Protein AF-A0A1J3E8E5-F1 (afdb_monomer)

Secondary structure (DSSP, 8-state):
-----HHHHHHHHHHHT-B--TTTS---SS-----HHHHHH---B--S---PPPTT-HHHHHHHHTTS---EEE---SHHHHT--SS---S---S---EEE-

Structure (mmCIF, N/CA/C/O backbone):
data_AF-A0A1J3E8E5-F1
#
_entry.id   AF-A0A1J3E8E5-F1
#
loop_
_atom_site.group_PDB
_atom_site.id
_atom_site.type_symbol
_atom_site.label_atom_id
_atom_site.label_alt_id
_atom_site.label_comp_id
_atom_site.label_asym_id
_atom_site.label_entity_id
_atom_site.label_seq_id
_atom_site.pdbx_PDB_ins_code
_atom_site.Cartn_x
_atom_site.Cartn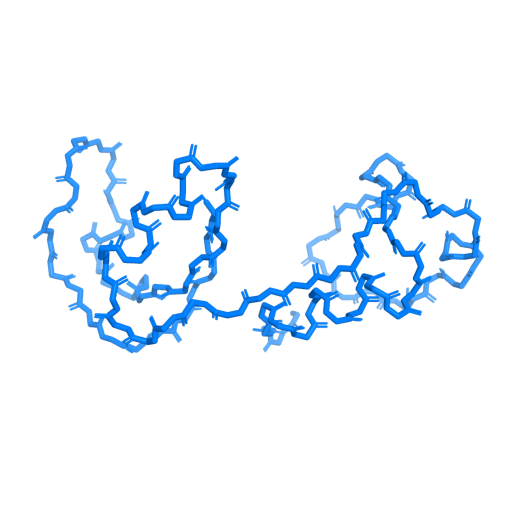_y
_atom_site.Cartn_z
_atom_site.occupancy
_atom_site.B_iso_or_equiv
_atom_site.auth_seq_id
_atom_site.auth_comp_id
_atom_site.auth_asym_id
_atom_site.auth_atom_id
_atom_site.pdbx_PDB_model_num
ATOM 1 N N . CYS A 1 1 ? 15.109 -3.618 4.835 1.00 77.38 1 CYS A N 1
ATOM 2 C CA . CYS A 1 1 ? 14.552 -2.834 3.711 1.00 77.38 1 CYS A CA 1
ATOM 3 C C . CYS A 1 1 ? 14.085 -1.409 4.065 1.00 77.38 1 CYS A C 1
ATOM 5 O O . CYS A 1 1 ? 13.632 -0.725 3.165 1.00 77.38 1 CYS A O 1
ATOM 7 N N . GLY A 1 2 ? 14.178 -0.922 5.315 1.00 93.00 2 GLY A N 1
ATOM 8 C CA . GLY A 1 2 ? 13.923 0.495 5.664 1.00 93.00 2 GLY A CA 1
ATOM 9 C C . GLY A 1 2 ? 12.462 0.980 5.624 1.00 93.00 2 GLY A C 1
ATOM 10 O O . GLY A 1 2 ? 12.170 2.028 6.189 1.00 93.00 2 GLY A O 1
ATOM 11 N N . GLY A 1 3 ? 11.551 0.217 5.016 1.00 94.88 3 GLY A N 1
ATOM 12 C CA . GLY A 1 3 ? 10.158 0.618 4.810 1.00 94.88 3 GLY A CA 1
ATOM 13 C C . GLY A 1 3 ? 9.958 1.340 3.475 1.00 94.88 3 GLY A C 1
ATOM 14 O O . GLY A 1 3 ? 10.878 1.446 2.665 1.00 94.88 3 GLY A O 1
ATOM 15 N N . GLY A 1 4 ? 8.740 1.818 3.226 1.00 95.88 4 GLY A N 1
ATOM 16 C CA . GLY A 1 4 ? 8.389 2.475 1.970 1.00 95.88 4 GLY A CA 1
ATOM 17 C C . GLY A 1 4 ? 7.018 3.142 2.013 1.00 95.88 4 GLY A C 1
ATOM 18 O O . GLY A 1 4 ? 6.275 3.000 2.981 1.00 95.88 4 GLY A O 1
ATOM 19 N N . LYS A 1 5 ? 6.695 3.884 0.950 1.00 95.62 5 LYS A N 1
ATOM 20 C CA . LYS A 1 5 ? 5.391 4.531 0.757 1.00 95.62 5 LYS A CA 1
ATOM 21 C C . LYS A 1 5 ? 4.696 3.947 -0.467 1.00 95.62 5 LYS A C 1
ATOM 23 O O . LYS A 1 5 ? 5.307 3.868 -1.533 1.00 95.62 5 LYS A O 1
ATOM 28 N N . VAL A 1 6 ? 3.412 3.632 -0.322 1.00 95.50 6 VAL A N 1
ATOM 29 C CA . VAL A 1 6 ? 2.553 3.074 -1.380 1.00 95.50 6 VAL A CA 1
ATOM 30 C C . VAL A 1 6 ? 2.553 3.960 -2.632 1.00 95.50 6 VAL A C 1
ATOM 32 O O . VAL A 1 6 ? 2.821 3.485 -3.731 1.00 95.50 6 VAL A O 1
ATOM 35 N N . GLU A 1 7 ? 2.378 5.272 -2.464 1.00 95.00 7 GLU A N 1
ATOM 36 C CA . GLU A 1 7 ? 2.398 6.238 -3.574 1.00 95.00 7 GLU A CA 1
ATOM 37 C C . GLU A 1 7 ? 3.715 6.220 -4.359 1.00 95.00 7 GLU A C 1
ATOM 39 O O . GLU A 1 7 ? 3.727 6.327 -5.582 1.00 95.00 7 GLU A O 1
ATOM 44 N N . THR A 1 8 ? 4.847 6.076 -3.661 1.00 96.75 8 THR A N 1
ATOM 45 C CA . THR A 1 8 ? 6.165 6.030 -4.310 1.00 96.75 8 THR A CA 1
ATOM 46 C C . THR A 1 8 ? 6.321 4.749 -5.124 1.00 96.75 8 THR A C 1
ATOM 48 O O . THR A 1 8 ? 6.909 4.793 -6.203 1.00 96.75 8 THR A O 1
ATOM 51 N N . ALA A 1 9 ? 5.755 3.636 -4.648 1.00 96.62 9 ALA A N 1
ATOM 52 C CA . ALA A 1 9 ? 5.737 2.376 -5.378 1.00 96.62 9 ALA A CA 1
ATOM 53 C C . ALA A 1 9 ? 4.896 2.491 -6.659 1.00 96.62 9 ALA A C 1
ATOM 55 O O . ALA A 1 9 ? 5.418 2.234 -7.739 1.00 96.62 9 ALA A O 1
ATOM 56 N N . TYR A 1 10 ? 3.650 2.974 -6.585 1.00 97.25 10 TYR A N 1
ATOM 57 C CA . TYR A 1 10 ? 2.819 3.156 -7.785 1.00 97.25 10 TYR A CA 1
ATOM 58 C C . TYR A 1 10 ? 3.429 4.143 -8.783 1.00 97.25 10 TYR A C 1
ATOM 60 O O . TYR A 1 10 ? 3.487 3.860 -9.980 1.00 97.25 10 TYR A O 1
ATOM 68 N N . LYS A 1 11 ? 3.971 5.265 -8.296 1.00 97.50 11 LYS A N 1
ATOM 69 C CA . LYS A 1 11 ? 4.696 6.225 -9.136 1.00 97.50 11 LYS A CA 1
ATOM 70 C C . LYS A 1 11 ? 5.893 5.586 -9.839 1.00 97.50 11 LYS A C 1
ATOM 72 O O . LYS A 1 11 ? 6.163 5.908 -10.995 1.00 97.50 11 LYS A O 1
ATOM 77 N N . PHE A 1 12 ? 6.612 4.691 -9.160 1.00 95.19 12 PHE A N 1
ATOM 78 C CA . PHE A 1 12 ? 7.683 3.929 -9.787 1.00 95.19 12 PHE A CA 1
ATOM 79 C C . PHE A 1 12 ? 7.147 3.048 -10.917 1.00 95.19 12 PHE A C 1
ATOM 81 O O . PHE A 1 12 ? 7.724 3.097 -11.993 1.00 95.19 12 PHE A O 1
ATOM 88 N N . ILE A 1 13 ? 6.044 2.316 -10.728 1.00 95.69 13 ILE A N 1
ATOM 89 C CA . ILE A 1 13 ? 5.473 1.450 -11.778 1.00 95.69 13 ILE A CA 1
ATOM 90 C C . ILE A 1 13 ? 5.152 2.264 -13.038 1.00 95.69 13 ILE A C 1
ATOM 92 O O . ILE A 1 13 ? 5.586 1.889 -14.128 1.00 95.69 13 ILE A O 1
ATOM 96 N N . VAL A 1 14 ? 4.466 3.401 -12.877 1.00 96.06 14 VAL A N 1
ATOM 97 C CA . VAL A 1 14 ? 4.122 4.309 -13.985 1.00 96.06 14 VAL A CA 1
ATOM 98 C C . VAL A 1 14 ? 5.389 4.780 -14.708 1.00 96.06 14 VAL A C 1
ATOM 100 O O . VAL A 1 14 ? 5.528 4.602 -15.915 1.00 96.06 14 VAL A O 1
ATOM 103 N N . ASN A 1 15 ? 6.360 5.325 -13.969 1.00 94.75 15 ASN A N 1
ATOM 104 C CA . ASN A 1 15 ? 7.571 5.910 -14.559 1.00 94.75 15 ASN A CA 1
ATOM 105 C C . ASN A 1 15 ? 8.547 4.868 -15.122 1.00 94.75 15 ASN A C 1
ATOM 107 O O . ASN A 1 15 ? 9.310 5.159 -16.041 1.00 94.75 15 ASN A O 1
ATOM 111 N N . ASN A 1 16 ? 8.566 3.666 -14.550 1.00 93.31 16 ASN A N 1
ATOM 112 C CA . ASN A 1 16 ? 9.413 2.569 -14.999 1.00 93.31 16 ASN A CA 1
ATOM 113 C C . ASN A 1 16 ? 8.875 1.925 -16.288 1.00 93.31 16 ASN A C 1
ATOM 115 O O . ASN A 1 16 ? 9.624 1.248 -16.999 1.00 93.31 16 ASN A O 1
ATOM 119 N N . GLY A 1 17 ? 7.598 2.157 -16.607 1.00 92.94 17 GLY A N 1
ATOM 120 C CA . GLY A 1 17 ? 6.890 1.481 -17.687 1.00 92.94 17 GLY A CA 1
ATOM 121 C C . GLY A 1 17 ? 6.501 0.056 -17.309 1.00 92.94 17 GLY A C 1
ATOM 122 O O . GLY A 1 17 ? 6.500 -0.807 -18.174 1.00 92.94 17 GLY A O 1
ATOM 123 N N . GLY A 1 18 ? 6.237 -0.203 -16.025 1.00 93.81 18 GLY A N 1
ATOM 124 C CA . GLY A 1 18 ? 5.723 -1.479 -15.535 1.00 93.81 18 GLY A CA 1
ATOM 125 C C . GLY A 1 18 ? 6.610 -2.232 -14.544 1.00 93.81 18 GLY A C 1
ATOM 126 O O . GLY A 1 18 ? 7.635 -1.729 -14.075 1.00 93.81 18 GLY A O 1
ATOM 127 N N . LEU A 1 19 ? 6.177 -3.451 -14.221 1.00 93.88 19 LEU A N 1
ATOM 128 C CA . LEU A 1 19 ? 6.834 -4.404 -13.324 1.00 93.88 19 LEU A CA 1
ATOM 129 C C . LEU A 1 19 ? 7.075 -5.755 -14.006 1.00 93.88 19 LEU A C 1
ATOM 131 O O . LEU A 1 19 ? 6.288 -6.193 -14.851 1.00 93.88 19 LEU A O 1
ATOM 135 N N . GLY A 1 20 ? 8.144 -6.428 -13.578 1.00 93.12 20 GLY A N 1
ATOM 136 C CA . GLY A 1 20 ? 8.398 -7.835 -13.881 1.00 93.12 20 GLY A CA 1
ATOM 137 C C . GLY A 1 20 ? 7.530 -8.754 -13.026 1.00 93.12 20 GLY A C 1
ATOM 138 O O . GLY A 1 20 ? 6.960 -8.330 -12.018 1.00 93.12 20 GLY A O 1
ATOM 139 N N . THR A 1 21 ? 7.414 -10.021 -13.424 1.00 93.00 21 THR A N 1
ATOM 140 C CA . THR A 1 21 ? 6.724 -11.008 -12.583 1.00 93.00 21 THR A CA 1
ATOM 141 C C . THR A 1 21 ? 7.658 -11.523 -11.488 1.00 93.00 21 THR A C 1
ATOM 143 O O . THR A 1 21 ? 8.877 -11.434 -11.612 1.00 93.00 21 THR A O 1
ATOM 146 N N . ASN A 1 22 ? 7.105 -12.138 -10.439 1.00 92.94 22 ASN A N 1
ATOM 147 C CA . ASN A 1 22 ? 7.921 -12.801 -9.416 1.00 92.94 22 ASN A CA 1
ATOM 148 C C . ASN A 1 22 ? 8.771 -13.957 -9.983 1.00 92.94 22 ASN A C 1
ATOM 150 O O . ASN A 1 22 ? 9.789 -14.298 -9.398 1.00 92.94 22 ASN A O 1
ATOM 154 N N . ASN A 1 23 ? 8.384 -14.559 -11.114 1.00 92.25 23 ASN A N 1
ATOM 155 C CA . ASN A 1 23 ? 9.213 -15.580 -11.763 1.00 92.25 23 ASN A CA 1
ATOM 156 C C . ASN A 1 23 ? 10.483 -14.968 -12.369 1.00 92.25 23 ASN A C 1
ATOM 158 O O . ASN A 1 23 ? 11.535 -15.599 -12.339 1.00 92.25 23 ASN A O 1
ATOM 162 N N . ASP A 1 24 ? 10.381 -13.741 -12.885 1.00 90.88 24 ASP A N 1
ATOM 163 C CA . ASP A 1 24 ? 11.495 -13.032 -13.517 1.00 90.88 24 ASP A CA 1
ATOM 164 C C . ASP A 1 24 ? 12.362 -12.275 -12.502 1.00 90.88 24 ASP A C 1
ATOM 166 O O . ASP A 1 24 ? 13.547 -12.051 -12.743 1.00 90.88 24 ASP A O 1
ATOM 170 N N . TYR A 1 25 ? 11.765 -11.850 -11.383 1.00 92.31 25 TYR A N 1
ATOM 171 C CA . TYR A 1 25 ? 12.436 -11.145 -10.290 1.00 92.31 25 TYR A CA 1
ATOM 172 C C . TYR A 1 25 ? 11.911 -11.648 -8.929 1.00 92.31 25 TYR A C 1
ATOM 174 O O . TYR A 1 25 ? 11.015 -11.032 -8.342 1.00 92.31 25 TYR A O 1
ATOM 182 N N . PRO A 1 26 ? 12.429 -12.784 -8.425 1.00 93.75 26 PRO A N 1
ATOM 183 C CA . PRO A 1 26 ? 11.944 -13.399 -7.192 1.00 93.75 26 PRO A CA 1
ATOM 184 C C . PRO A 1 26 ? 12.181 -12.549 -5.940 1.00 93.75 26 PRO A C 1
ATOM 186 O O . PRO A 1 26 ? 13.151 -11.800 -5.835 1.00 93.75 26 PRO A O 1
ATOM 189 N N . TYR A 1 27 ? 11.302 -12.704 -4.951 1.00 95.56 27 TYR A N 1
ATOM 190 C CA . TYR A 1 27 ? 11.453 -12.060 -3.648 1.00 95.56 27 TYR A CA 1
ATOM 191 C C . TYR A 1 27 ? 12.541 -12.722 -2.785 1.00 95.56 27 TYR A C 1
ATOM 193 O O . TYR A 1 27 ? 12.451 -13.904 -2.461 1.00 95.56 27 TYR A O 1
ATOM 201 N N . GLU A 1 28 ? 13.524 -11.935 -2.339 1.00 96.06 28 GLU A N 1
ATOM 202 C CA . GLU A 1 28 ? 14.672 -12.419 -1.547 1.00 96.06 28 GLU A CA 1
ATOM 203 C C . GLU A 1 28 ? 14.639 -12.005 -0.064 1.00 96.06 28 GLU A C 1
ATOM 205 O O . GLU A 1 28 ? 15.556 -12.314 0.692 1.00 96.06 28 GLU A O 1
ATOM 210 N N . ALA A 1 29 ? 13.608 -11.274 0.373 1.00 96.06 29 ALA A N 1
ATOM 211 C CA . ALA A 1 29 ? 13.487 -10.728 1.734 1.00 96.06 29 ALA A CA 1
ATOM 212 C C . ALA A 1 29 ? 14.626 -9.783 2.194 1.00 96.06 29 ALA A C 1
ATOM 214 O O . ALA A 1 29 ? 14.680 -9.390 3.362 1.00 96.06 29 ALA A O 1
ATOM 215 N N . VAL A 1 30 ? 15.501 -9.346 1.282 1.00 96.31 30 VAL A N 1
ATOM 216 C CA . VAL A 1 30 ? 16.575 -8.371 1.525 1.00 96.31 30 VAL A CA 1
ATOM 217 C C . VAL A 1 30 ? 16.662 -7.361 0.378 1.00 96.31 30 VAL A C 1
ATOM 219 O O . VAL A 1 30 ? 16.230 -7.631 -0.738 1.00 96.31 30 VAL A O 1
ATOM 222 N N . ASN A 1 31 ? 17.211 -6.170 0.643 1.00 95.44 31 ASN A N 1
ATOM 223 C CA . ASN A 1 31 ? 17.480 -5.201 -0.422 1.00 95.44 31 ASN A CA 1
ATOM 224 C C . ASN A 1 31 ? 18.756 -5.611 -1.167 1.00 95.44 31 ASN A C 1
ATOM 226 O O . ASN A 1 31 ? 19.836 -5.588 -0.575 1.00 95.44 31 ASN A O 1
ATOM 230 N N . GLY A 1 32 ? 18.627 -5.932 -2.451 1.00 92.69 32 GLY A N 1
ATOM 231 C CA . GLY A 1 32 ? 19.749 -6.134 -3.365 1.00 92.69 32 GLY A CA 1
ATOM 232 C C . GLY A 1 32 ? 20.114 -4.875 -4.157 1.00 92.69 32 GLY A C 1
ATOM 233 O O . GLY A 1 32 ? 19.600 -3.777 -3.921 1.00 92.69 32 GLY A O 1
ATOM 234 N N . VAL A 1 33 ? 21.000 -5.051 -5.135 1.00 94.31 33 VAL A N 1
ATOM 235 C CA . VAL A 1 33 ? 21.268 -4.045 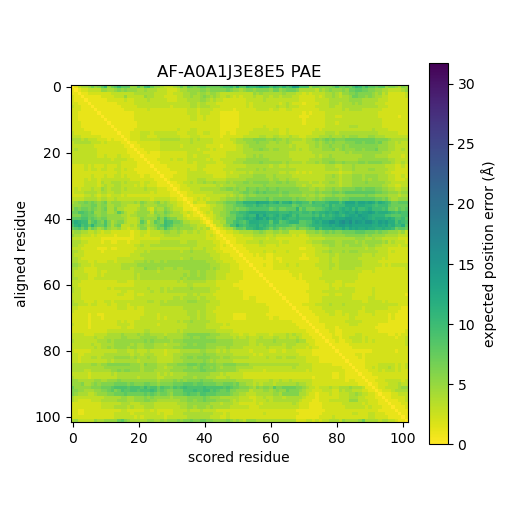-6.170 1.00 94.31 33 VAL A CA 1
ATOM 236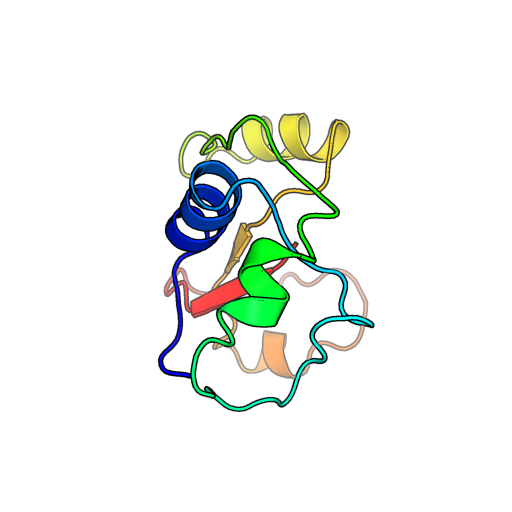 C C . VAL A 1 33 ? 20.208 -4.183 -7.265 1.00 94.31 33 VAL A C 1
ATOM 238 O O . VAL A 1 33 ? 19.808 -5.292 -7.601 1.00 94.31 33 VAL A O 1
ATOM 241 N N . CYS A 1 34 ? 19.741 -3.061 -7.816 1.00 92.50 34 CYS A N 1
ATOM 242 C CA . CYS A 1 34 ? 18.800 -3.070 -8.935 1.00 92.50 34 CYS A CA 1
ATOM 243 C C . CYS A 1 34 ? 19.452 -3.693 -10.178 1.00 92.50 34 CYS A C 1
ATOM 245 O O . CYS A 1 34 ? 20.436 -3.152 -10.690 1.00 92.50 34 CYS A O 1
ATOM 247 N N . ASP A 1 35 ? 18.892 -4.797 -10.673 1.00 91.38 35 ASP A N 1
ATOM 248 C CA . ASP A 1 35 ? 19.317 -5.408 -11.932 1.00 91.38 35 ASP A CA 1
ATOM 249 C C . ASP A 1 35 ? 18.713 -4.648 -13.126 1.00 91.38 35 ASP A C 1
ATOM 251 O O . ASP A 1 35 ? 17.526 -4.764 -13.449 1.00 91.38 35 ASP A O 1
ATOM 255 N N . GLY A 1 36 ? 19.547 -3.840 -13.786 1.00 86.00 36 GLY A N 1
ATOM 256 C CA . GLY A 1 36 ? 19.149 -3.044 -14.946 1.00 86.00 36 GLY A CA 1
ATOM 257 C C . GLY A 1 36 ? 18.751 -3.880 -16.165 1.00 86.00 36 GLY A C 1
ATOM 258 O O . GLY A 1 36 ? 17.858 -3.473 -16.905 1.00 86.00 36 GLY A O 1
ATOM 259 N N . HIS A 1 37 ? 19.348 -5.060 -16.348 1.00 87.31 37 HIS A N 1
ATOM 260 C CA . HIS A 1 37 ? 19.023 -5.936 -17.470 1.00 87.31 37 HIS A CA 1
ATOM 261 C C . HIS A 1 37 ? 17.620 -6.528 -17.303 1.00 87.31 37 HIS A C 1
ATOM 263 O O . HIS A 1 37 ? 16.823 -6.511 -18.244 1.00 87.31 37 HIS A O 1
ATOM 269 N N . LEU A 1 38 ? 17.280 -7.001 -16.100 1.00 83.88 38 LEU A N 1
ATOM 270 C CA . LEU A 1 38 ? 15.922 -7.476 -15.812 1.00 83.88 38 LEU A CA 1
ATOM 271 C C . LEU A 1 38 ? 14.906 -6.330 -15.883 1.00 83.88 38 LEU A C 1
ATOM 273 O O . LEU A 1 38 ? 13.822 -6.504 -16.435 1.00 83.88 38 LEU A O 1
ATOM 277 N N . LYS A 1 39 ? 15.264 -5.138 -15.396 1.00 81.62 39 LYS A N 1
ATOM 278 C CA . LYS A 1 39 ? 14.40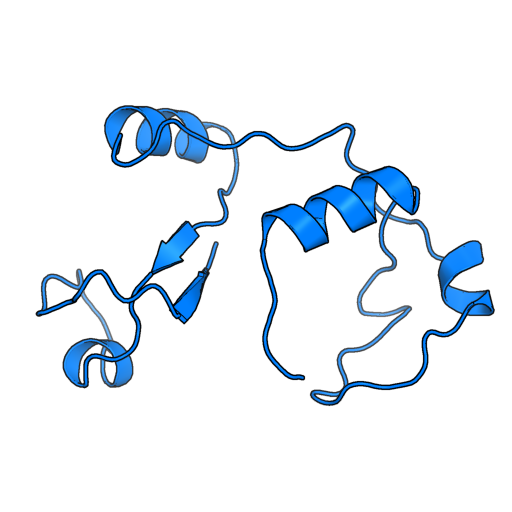6 -3.944 -15.458 1.00 81.62 39 LYS A CA 1
ATOM 279 C C . LYS A 1 39 ? 14.014 -3.558 -16.890 1.00 81.62 39 LYS A C 1
ATOM 281 O O . LYS A 1 39 ? 12.886 -3.116 -17.114 1.00 81.62 39 LYS A O 1
ATOM 286 N N . GLU A 1 40 ? 14.939 -3.650 -17.843 1.00 82.19 40 GLU A N 1
ATOM 287 C CA . GLU A 1 40 ? 14.685 -3.269 -19.238 1.00 82.19 40 GLU A CA 1
ATOM 288 C C . GLU A 1 40 ? 13.868 -4.318 -19.994 1.00 82.19 40 GLU A C 1
ATOM 290 O O . GLU A 1 40 ? 13.011 -3.944 -20.795 1.00 82.19 40 GLU A O 1
ATOM 295 N N . ASN A 1 41 ? 14.083 -5.601 -19.694 1.00 83.75 41 ASN A N 1
ATOM 296 C CA . ASN A 1 41 ? 13.493 -6.705 -20.450 1.00 83.75 41 ASN A CA 1
ATOM 297 C C . ASN A 1 41 ? 12.193 -7.266 -19.847 1.00 83.75 41 ASN A C 1
ATOM 299 O O . ASN A 1 41 ? 11.406 -7.862 -20.576 1.00 83.75 41 ASN A O 1
ATOM 303 N N 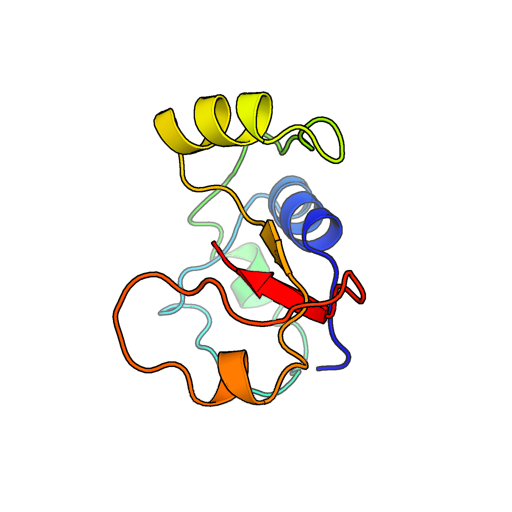. ASN A 1 42 ? 11.923 -7.043 -18.555 1.00 84.75 42 ASN A N 1
ATOM 304 C CA . ASN A 1 42 ? 10.787 -7.649 -17.848 1.00 84.75 42 ASN A CA 1
ATOM 305 C C . ASN A 1 42 ? 9.780 -6.585 -17.390 1.00 84.75 42 ASN A C 1
ATOM 307 O O . ASN A 1 42 ? 9.657 -6.285 -16.202 1.00 84.75 42 ASN A O 1
ATOM 311 N N . LYS A 1 43 ? 9.050 -6.000 -18.346 1.00 83.31 43 LYS A N 1
ATOM 312 C CA . LYS A 1 43 ? 7.986 -5.004 -18.109 1.00 83.31 43 LYS A CA 1
ATOM 313 C C . LYS A 1 43 ? 6.619 -5.566 -18.487 1.00 83.31 43 LYS A C 1
ATOM 315 O O . LYS A 1 43 ? 5.985 -5.133 -19.444 1.00 83.31 43 LYS A O 1
ATOM 320 N N . ASN A 1 44 ? 6.197 -6.575 -17.739 1.00 86.69 44 ASN A N 1
ATOM 321 C CA . ASN A 1 44 ? 5.056 -7.413 -18.096 1.00 86.69 44 ASN A CA 1
ATOM 322 C C . ASN A 1 44 ? 3.707 -6.784 -17.728 1.00 86.69 44 ASN A C 1
ATOM 324 O O . ASN A 1 44 ? 2.707 -7.049 -18.389 1.00 86.69 44 ASN A O 1
ATOM 328 N N . VAL A 1 45 ? 3.669 -5.966 -16.672 1.00 92.75 45 VAL A N 1
ATOM 329 C CA . VAL A 1 45 ? 2.434 -5.343 -16.177 1.00 92.75 45 VAL A CA 1
ATOM 330 C C . VAL A 1 45 ? 2.641 -3.848 -16.009 1.00 92.75 45 VAL A C 1
ATOM 332 O O . VAL A 1 45 ? 3.560 -3.431 -15.309 1.00 92.75 45 VAL A O 1
ATOM 335 N N . MET A 1 46 ? 1.773 -3.048 -16.623 1.00 95.25 46 MET A N 1
ATOM 336 C CA . MET A 1 46 ? 1.790 -1.586 -16.562 1.00 95.25 46 MET A CA 1
ATOM 337 C C . MET A 1 46 ? 0.493 -1.069 -15.942 1.00 95.25 46 MET A C 1
ATOM 339 O O . MET A 1 46 ? -0.527 -1.754 -15.959 1.00 95.25 46 MET A O 1
ATOM 343 N N . ILE A 1 47 ? 0.545 0.149 -15.411 1.00 96.75 47 ILE A N 1
ATOM 344 C CA . ILE A 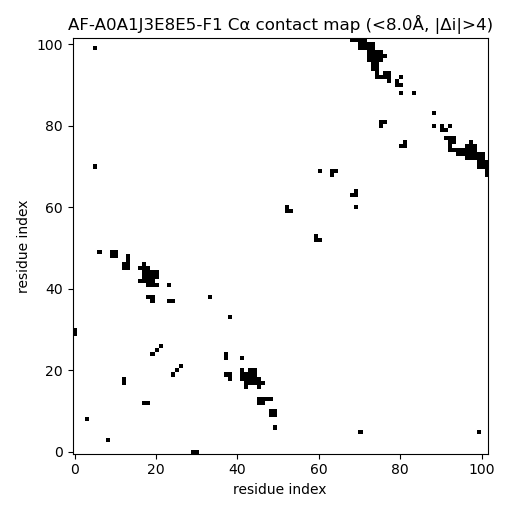1 47 ? -0.631 0.897 -14.967 1.00 96.75 47 ILE A CA 1
ATOM 345 C C . ILE A 1 47 ? -0.575 2.288 -15.589 1.00 96.75 47 ILE A C 1
ATOM 347 O O . ILE A 1 47 ? 0.508 2.864 -15.711 1.00 96.75 47 ILE A O 1
ATOM 351 N N . ASP A 1 48 ? -1.736 2.834 -15.936 1.00 96.81 48 ASP A N 1
ATOM 352 C CA . ASP A 1 48 ? -1.829 4.189 -16.491 1.00 96.81 48 ASP A CA 1
ATOM 353 C C . ASP A 1 48 ? -1.618 5.263 -15.412 1.00 96.81 48 ASP A C 1
ATOM 355 O O . ASP A 1 48 ? -1.173 6.375 -15.693 1.00 96.81 48 ASP A O 1
ATOM 359 N N . GLY A 1 49 ? -1.921 4.931 -14.156 1.00 96.94 49 GLY A N 1
ATOM 360 C CA . GLY A 1 49 ? -1.817 5.849 -13.035 1.00 96.94 49 GLY A CA 1
ATOM 361 C C . GLY A 1 49 ? -2.256 5.229 -11.715 1.00 96.94 49 GLY A C 1
ATOM 362 O O . GLY A 1 49 ? -2.501 4.028 -11.612 1.00 96.94 49 GLY A O 1
ATOM 363 N N . TYR A 1 50 ? -2.343 6.081 -10.701 1.00 97.31 50 TYR A N 1
ATOM 364 C CA . TYR A 1 50 ? -2.880 5.763 -9.384 1.00 97.31 50 TYR A CA 1
ATOM 365 C C . TYR A 1 50 ? -3.615 6.986 -8.838 1.00 97.31 50 TYR A C 1
ATOM 367 O O . TYR A 1 50 ? -3.337 8.118 -9.237 1.00 97.31 50 TYR A O 1
ATOM 375 N N . GLU A 1 51 ? -4.533 6.753 -7.910 1.00 96.81 51 GLU A N 1
ATOM 376 C CA . GLU A 1 51 ? -5.317 7.800 -7.267 1.00 96.81 51 GLU A CA 1
ATOM 377 C C . GLU A 1 51 ? -5.339 7.574 -5.757 1.00 96.81 51 GLU A C 1
ATOM 379 O O . GLU A 1 51 ? -5.391 6.437 -5.285 1.00 96.81 51 GLU A O 1
ATOM 384 N N . ASN A 1 52 ? -5.306 8.674 -5.007 1.00 96.75 52 ASN A N 1
ATOM 385 C CA . ASN A 1 52 ? -5.544 8.660 -3.573 1.00 96.75 52 ASN A CA 1
ATOM 386 C C . ASN A 1 52 ? -7.016 8.944 -3.301 1.00 96.75 52 ASN A C 1
ATOM 388 O O . ASN A 1 52 ? -7.560 9.942 -3.771 1.00 96.75 52 ASN A O 1
ATOM 392 N N . LEU A 1 53 ? -7.630 8.106 -2.474 1.00 96.81 53 LEU A N 1
ATOM 393 C CA . LEU A 1 53 ? -8.977 8.365 -1.989 1.00 96.81 53 LEU A CA 1
ATOM 394 C C . LEU A 1 53 ? -8.994 9.555 -1.015 1.00 96.81 53 LEU A C 1
ATOM 396 O O . LEU A 1 53 ? -7.984 9.825 -0.355 1.00 96.81 53 LEU A O 1
ATOM 400 N N . PRO A 1 54 ? -10.140 10.250 -0.880 1.00 97.62 54 PRO A N 1
ATOM 401 C CA . PRO A 1 54 ? -10.319 11.257 0.155 1.00 97.62 54 PRO A CA 1
ATOM 402 C C . PRO A 1 54 ? -9.980 10.692 1.538 1.00 97.62 54 PRO A C 1
ATOM 404 O O . PRO A 1 54 ? -10.411 9.599 1.908 1.00 97.62 54 PRO A O 1
ATOM 407 N N . ALA A 1 55 ? -9.188 11.442 2.302 1.00 95.88 55 ALA A N 1
ATOM 408 C CA . ALA A 1 55 ? -8.735 10.999 3.613 1.00 95.88 55 ALA A CA 1
ATOM 409 C C . ALA A 1 55 ? -9.922 10.804 4.571 1.00 95.88 55 ALA A C 1
ATOM 411 O O . ALA A 1 55 ? -10.778 11.680 4.689 1.00 95.88 55 ALA A O 1
ATOM 412 N N . ASN A 1 56 ? -9.914 9.685 5.301 1.00 95.56 56 ASN A N 1
ATOM 413 C CA . ASN A 1 56 ? -10.913 9.324 6.315 1.00 95.56 56 ASN A CA 1
ATOM 414 C C . ASN A 1 56 ? -12.357 9.184 5.787 1.00 95.56 56 ASN A C 1
ATOM 416 O O . ASN A 1 56 ? -13.305 9.361 6.549 1.00 95.56 56 ASN A O 1
ATOM 420 N N . ASP A 1 57 ? -12.537 8.863 4.501 1.00 98.00 57 ASP A N 1
ATOM 421 C CA . ASP A 1 57 ? -13.854 8.622 3.901 1.00 98.00 57 ASP A CA 1
ATOM 422 C C . ASP A 1 57 ? -14.054 7.131 3.572 1.00 98.00 57 ASP A C 1
ATOM 424 O O . ASP A 1 57 ? -13.744 6.646 2.480 1.00 98.00 57 ASP A O 1
ATOM 428 N N . GLU A 1 58 ? -14.608 6.383 4.529 1.00 97.69 58 GLU A N 1
ATOM 429 C CA . GLU A 1 58 ? -1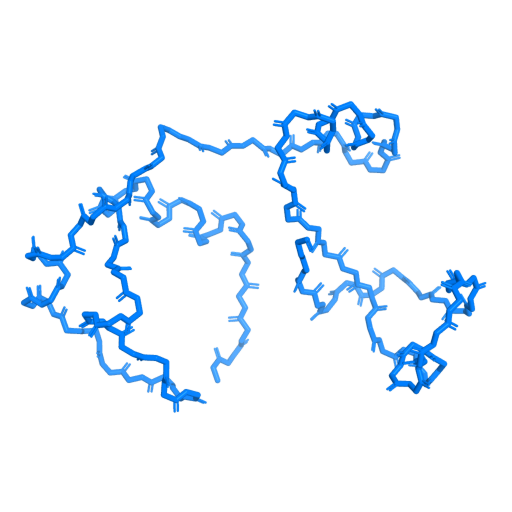4.920 4.959 4.342 1.00 97.69 58 GLU A CA 1
ATOM 430 C C . GLU A 1 58 ? -16.006 4.712 3.287 1.00 97.69 58 GLU A C 1
ATOM 432 O O . GLU A 1 58 ? -16.052 3.640 2.679 1.00 97.69 58 GLU A O 1
ATOM 437 N N . LEU A 1 59 ? -16.873 5.693 3.014 1.00 98.31 59 LEU A N 1
ATOM 438 C CA . LEU A 1 59 ? -17.869 5.565 1.956 1.00 98.31 59 LEU A CA 1
ATOM 439 C C . LEU A 1 59 ? -17.195 5.618 0.581 1.00 98.31 59 LEU A C 1
ATOM 441 O O . LEU A 1 59 ? -17.577 4.851 -0.311 1.00 98.31 59 LEU A O 1
ATOM 445 N N . ALA A 1 60 ? -16.202 6.494 0.408 1.00 98.38 60 ALA A N 1
ATOM 446 C CA . AL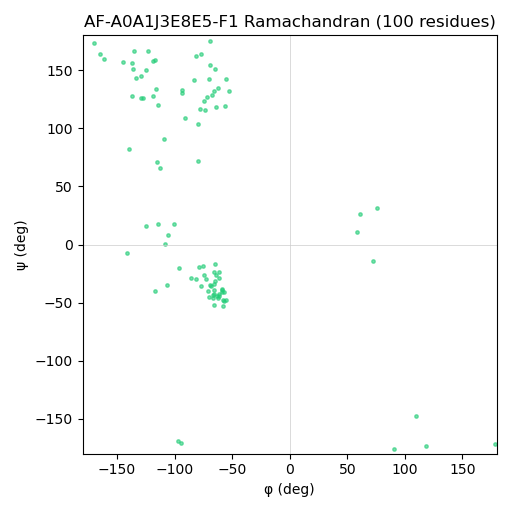A A 1 60 ? -15.355 6.523 -0.780 1.00 98.38 60 ALA A CA 1
ATOM 447 C C . ALA A 1 60 ? -14.539 5.228 -0.915 1.00 98.38 60 ALA A C 1
ATOM 449 O O . ALA A 1 60 ? -14.547 4.627 -1.992 1.00 98.38 60 ALA A O 1
ATOM 450 N N . LEU A 1 61 ? -13.937 4.735 0.175 1.00 98.25 61 LEU A N 1
ATOM 451 C CA . LEU A 1 61 ? -13.223 3.451 0.186 1.00 98.25 61 LEU A CA 1
ATOM 452 C C . LEU A 1 61 ? -14.123 2.285 -0.224 1.00 98.25 61 LEU A C 1
ATOM 454 O O . LEU A 1 61 ? -13.772 1.524 -1.124 1.00 98.25 61 LEU A O 1
ATOM 458 N N . ARG A 1 62 ? -15.324 2.185 0.353 1.00 98.31 62 ARG A N 1
ATOM 459 C CA . ARG A 1 62 ? -16.304 1.150 0.000 1.00 98.31 62 ARG A CA 1
ATOM 460 C C . ARG A 1 62 ? -16.661 1.181 -1.486 1.00 98.31 62 ARG A C 1
ATOM 462 O O . ARG A 1 62 ? -16.799 0.129 -2.104 1.00 98.31 62 ARG A O 1
ATOM 469 N N . LYS A 1 63 ? -16.827 2.376 -2.067 1.00 98.38 63 LYS A N 1
ATOM 470 C CA . LYS A 1 63 ? -17.091 2.526 -3.508 1.00 98.38 63 LYS A CA 1
ATOM 471 C C . LYS A 1 63 ? -15.899 2.063 -4.344 1.00 98.38 63 LYS A C 1
ATOM 473 O O . LYS A 1 63 ? -16.113 1.377 -5.337 1.00 98.38 63 LYS A O 1
ATOM 478 N N . ALA A 1 64 ? -14.674 2.408 -3.956 1.00 98.31 64 ALA A N 1
ATOM 479 C CA . ALA A 1 64 ? -13.469 2.026 -4.688 1.00 98.31 64 ALA A CA 1
ATOM 480 C C . ALA A 1 64 ? -13.223 0.507 -4.651 1.00 98.31 64 ALA A C 1
ATOM 482 O O . ALA A 1 64 ? -13.041 -0.107 -5.701 1.00 98.31 64 ALA A O 1
ATOM 483 N N . VAL A 1 65 ? -13.334 -0.111 -3.468 1.00 98.06 65 VAL A N 1
ATOM 484 C CA . VAL A 1 65 ? -13.152 -1.563 -3.273 1.00 98.06 65 VAL A CA 1
ATOM 485 C C . VAL A 1 65 ? -14.173 -2.389 -4.061 1.00 98.06 65 VAL A C 1
ATOM 487 O O . VAL A 1 65 ? -13.870 -3.492 -4.505 1.00 98.06 65 VAL A O 1
ATOM 490 N N . ALA A 1 66 ? -15.370 -1.846 -4.311 1.00 98.38 66 ALA A N 1
ATOM 491 C CA . ALA A 1 66 ? -16.362 -2.500 -5.163 1.00 98.38 66 ALA A CA 1
ATOM 492 C C . ALA A 1 66 ? -15.930 -2.631 -6.640 1.00 98.38 66 ALA A C 1
ATOM 494 O O . ALA A 1 66 ? -16.534 -3.415 -7.369 1.00 98.38 66 ALA A O 1
ATOM 495 N N . HIS A 1 67 ? -14.919 -1.875 -7.086 1.00 98.19 67 HIS A N 1
ATOM 496 C CA . HIS A 1 67 ? -14.429 -1.892 -8.469 1.00 98.19 67 HIS A CA 1
ATOM 497 C C . HIS A 1 67 ? -13.080 -2.606 -8.613 1.00 98.19 67 HIS A C 1
ATOM 499 O O . HIS A 1 67 ? -12.846 -3.253 -9.632 1.00 98.19 67 HIS A O 1
ATOM 505 N N . GLN A 1 68 ? -12.193 -2.494 -7.621 1.00 98.06 68 GLN A N 1
ATOM 506 C CA . GLN A 1 68 ? -10.858 -3.099 -7.642 1.00 98.06 68 GLN A CA 1
ATOM 507 C C . GLN A 1 68 ? -10.265 -3.199 -6.227 1.00 98.06 68 GLN A C 1
ATOM 509 O O . GLN A 1 68 ? -10.671 -2.431 -5.356 1.00 98.06 68 GLN A O 1
ATOM 514 N N . PRO A 1 69 ? -9.271 -4.074 -5.985 1.00 98.19 69 PRO A N 1
ATOM 515 C CA . PRO A 1 69 ? -8.491 -4.044 -4.748 1.00 98.19 69 PRO A CA 1
ATOM 516 C C . PRO A 1 69 ? -7.854 -2.666 -4.509 1.00 98.19 69 PRO A C 1
ATOM 518 O O . PRO A 1 69 ? -7.397 -2.010 -5.452 1.00 98.19 69 PRO A O 1
ATOM 521 N N . VAL A 1 70 ? -7.812 -2.231 -3.248 1.00 97.88 70 VAL A N 1
ATOM 522 C CA . VAL A 1 70 ? -7.294 -0.916 -2.847 1.00 97.88 70 VAL A CA 1
ATOM 523 C C . VAL A 1 70 ? -6.252 -1.110 -1.760 1.00 97.88 70 VAL A C 1
ATOM 525 O O . VAL A 1 70 ? -6.534 -1.705 -0.728 1.00 97.88 70 VAL A O 1
ATOM 528 N N . THR A 1 71 ? -5.058 -0.557 -1.964 1.00 97.94 71 THR A N 1
ATOM 529 C CA . THR A 1 71 ? -4.027 -0.576 -0.926 1.00 97.94 71 THR A CA 1
ATOM 530 C C . THR A 1 71 ? -4.401 0.389 0.199 1.00 97.94 71 THR A C 1
ATOM 532 O O . THR A 1 71 ? -4.626 1.575 -0.050 1.00 97.94 71 THR A O 1
ATOM 535 N N . ALA A 1 72 ? -4.411 -0.100 1.436 1.00 96.75 72 ALA A N 1
ATOM 536 C CA . ALA A 1 72 ? -4.629 0.687 2.645 1.00 96.75 72 ALA A CA 1
ATOM 537 C C . ALA A 1 72 ? -3.393 0.642 3.553 1.00 96.75 72 ALA A C 1
ATOM 539 O O . ALA A 1 72 ? -2.561 -0.261 3.463 1.00 96.75 72 ALA A O 1
ATOM 540 N N . VAL A 1 73 ? -3.267 1.626 4.444 1.00 97.00 73 VAL A N 1
ATOM 541 C CA . VAL A 1 73 ? -2.235 1.631 5.487 1.00 97.00 73 VAL A CA 1
ATOM 542 C C . VAL A 1 73 ? -2.930 1.637 6.836 1.00 97.00 73 VAL A C 1
ATOM 544 O O . VAL A 1 73 ? -3.800 2.472 7.074 1.00 97.00 73 VAL A O 1
ATOM 547 N N . ILE A 1 74 ? -2.548 0.703 7.698 1.00 96.94 74 ILE A N 1
ATOM 548 C CA . ILE A 1 74 ? -3.156 0.472 9.007 1.00 96.94 74 ILE A CA 1
ATOM 549 C C . ILE A 1 74 ? -2.107 0.563 10.116 1.00 96.94 74 ILE A C 1
ATOM 551 O O . ILE A 1 74 ? -0.896 0.547 9.866 1.00 96.94 74 ILE A O 1
ATOM 555 N N . ASP A 1 75 ? -2.581 0.650 11.354 1.00 97.12 75 ASP A N 1
ATOM 556 C CA . ASP A 1 75 ? -1.759 0.425 12.537 1.00 97.12 75 ASP A CA 1
ATOM 557 C C . ASP A 1 75 ? -1.827 -1.055 12.938 1.00 97.12 75 ASP A C 1
ATOM 559 O O . ASP A 1 75 ? -2.846 -1.524 13.445 1.00 97.12 75 ASP A O 1
ATOM 563 N N . SER A 1 76 ? -0.733 -1.789 12.727 1.00 95.44 76 SER A N 1
ATOM 564 C CA . SER A 1 76 ? -0.611 -3.201 13.108 1.00 95.44 76 SER A CA 1
ATOM 565 C C . SER A 1 76 ? 0.177 -3.405 14.412 1.00 95.44 76 SER A C 1
ATOM 567 O O . SER A 1 76 ? 0.715 -4.489 14.657 1.00 95.44 76 SER A O 1
ATOM 569 N N . SER A 1 77 ? 0.337 -2.360 15.232 1.00 95.25 77 SER A N 1
ATOM 570 C CA . SER A 1 77 ? 1.171 -2.423 16.441 1.00 95.25 77 SER A CA 1
ATOM 571 C C . SER A 1 77 ? 0.489 -3.116 17.621 1.00 95.25 77 SER A C 1
ATOM 573 O O . SER A 1 77 ? 1.181 -3.572 18.534 1.00 95.25 77 SER A O 1
ATOM 575 N N . SER A 1 78 ? -0.844 -3.225 17.615 1.00 95.56 78 SER A N 1
ATOM 576 C CA . SER A 1 78 ? -1.577 -3.805 18.739 1.00 95.56 78 SER A CA 1
ATOM 577 C C . SER A 1 78 ? -1.342 -5.314 18.859 1.00 95.56 78 SER A C 1
ATOM 579 O O . SER A 1 78 ? -1.249 -6.049 17.872 1.00 95.56 78 SER A O 1
ATOM 581 N N . ARG A 1 79 ? -1.244 -5.796 20.105 1.00 95.12 79 ARG A N 1
ATOM 582 C CA . ARG A 1 79 ? -1.035 -7.224 20.386 1.00 95.12 79 ARG A CA 1
ATOM 583 C C . ARG A 1 79 ? -2.230 -8.073 19.954 1.00 95.12 79 ARG A C 1
ATOM 585 O O . ARG A 1 79 ? -2.030 -9.200 19.514 1.00 95.12 79 ARG A O 1
ATOM 592 N N . GLU A 1 80 ? -3.434 -7.521 20.070 1.00 95.88 80 GLU A N 1
ATOM 593 C CA . GLU A 1 80 ? -4.676 -8.148 19.612 1.00 95.88 80 GLU A CA 1
ATOM 594 C C . GLU A 1 80 ? -4.647 -8.382 18.100 1.00 95.88 80 GLU A C 1
ATOM 596 O O . GLU A 1 80 ? -4.961 -9.482 17.661 1.00 95.88 80 GLU A O 1
ATOM 601 N N . PHE A 1 81 ? -4.189 -7.400 17.311 1.00 96.88 81 PHE A N 1
ATOM 602 C CA . PHE A 1 81 ? -4.072 -7.553 15.860 1.00 96.88 81 PHE A CA 1
ATOM 603 C C . PHE A 1 81 ? -3.010 -8.592 15.477 1.00 96.88 81 PHE A C 1
ATOM 605 O O . PHE A 1 81 ? -3.246 -9.446 14.630 1.00 96.88 81 PHE A O 1
ATOM 612 N N . GLN A 1 82 ? -1.847 -8.574 16.136 1.00 96.19 82 GLN A N 1
ATOM 613 C CA . GLN A 1 82 ? -0.762 -9.529 15.860 1.00 96.19 82 GLN A CA 1
ATOM 614 C C . GLN A 1 82 ? -1.119 -10.991 16.164 1.00 96.19 82 GLN A C 1
ATOM 616 O O . GLN A 1 82 ? -0.490 -11.892 15.613 1.00 96.19 82 GLN A O 1
ATOM 621 N N . LEU A 1 83 ? -2.056 -11.225 17.086 1.00 96.62 83 LEU A N 1
ATOM 622 C CA . LEU A 1 83 ? -2.516 -12.556 17.493 1.00 96.62 83 LEU A CA 1
ATOM 623 C C . LEU A 1 83 ? -3.906 -12.897 16.949 1.00 96.62 83 LEU A C 1
ATOM 625 O O . LEU A 1 83 ? -4.492 -13.894 17.362 1.00 96.62 83 LEU A O 1
ATOM 629 N N . TYR A 1 84 ? -4.457 -12.065 16.069 1.00 97.12 84 TYR A N 1
ATOM 630 C CA . TYR A 1 84 ? -5.758 -12.314 15.477 1.00 97.12 84 TYR A CA 1
ATOM 631 C C . TYR A 1 84 ? -5.717 -13.568 14.592 1.00 97.12 84 TYR A C 1
ATOM 633 O O . TYR A 1 84 ? -4.841 -13.709 13.741 1.00 97.12 84 TYR A O 1
ATOM 641 N N . GLU A 1 85 ? -6.692 -14.461 14.771 1.00 97.44 85 GLU A N 1
ATOM 642 C CA . GLU A 1 85 ? -6.765 -15.727 14.028 1.00 97.44 85 GLU A CA 1
ATOM 643 C C . GLU A 1 85 ? -8.020 -15.837 13.151 1.00 97.44 85 GLU A C 1
ATOM 645 O O . GLU A 1 85 ? -7.950 -16.356 12.038 1.00 97.44 85 GLU A O 1
ATOM 650 N N . SER A 1 86 ? -9.184 -15.384 13.633 1.00 97.62 86 SER A N 1
ATOM 651 C CA . SER A 1 86 ? -10.452 -15.513 12.903 1.00 97.62 86 SER A CA 1
ATOM 652 C C . SER A 1 86 ? -11.560 -14.607 13.455 1.00 97.62 86 SER A C 1
ATOM 654 O O . SER A 1 86 ? -11.470 -14.124 14.582 1.00 97.62 86 SER A O 1
ATOM 656 N N . GLY A 1 87 ? -12.625 -14.415 12.666 1.00 98.12 87 GLY A N 1
ATOM 657 C CA . GLY A 1 87 ? -13.793 -13.605 13.023 1.00 98.12 87 GLY A CA 1
ATOM 658 C C . GLY A 1 87 ? -13.888 -12.296 12.237 1.00 98.12 87 GLY A C 1
ATOM 659 O O . GLY A 1 87 ? -13.515 -12.228 11.067 1.00 98.12 87 GLY A O 1
ATOM 660 N N . VAL A 1 88 ? -14.436 -11.266 12.878 1.00 97.94 88 VAL A N 1
ATOM 661 C CA . VAL A 1 88 ? -14.328 -9.872 12.436 1.00 97.94 88 VAL A CA 1
ATOM 662 C C . VAL A 1 88 ? -13.512 -9.171 13.508 1.00 97.94 88 VAL A C 1
ATOM 664 O O . VAL A 1 88 ? -13.902 -9.191 14.670 1.00 97.94 88 VAL A O 1
ATOM 667 N N . PHE A 1 89 ? -12.365 -8.611 13.136 1.00 96.94 89 PHE A N 1
ATOM 668 C CA . PHE A 1 89 ? -11.516 -7.899 14.082 1.00 96.94 89 PHE A CA 1
ATOM 669 C C . PHE A 1 89 ? -12.139 -6.540 14.431 1.00 96.94 89 PHE A C 1
ATOM 671 O O . PHE A 1 89 ? -12.260 -5.677 13.564 1.00 96.94 89 PHE A O 1
ATOM 678 N N . ASP A 1 90 ? -12.509 -6.356 15.695 1.00 95.88 90 ASP A N 1
ATOM 679 C CA . ASP A 1 90 ? -13.022 -5.110 16.284 1.00 95.88 90 ASP A CA 1
ATOM 680 C C . ASP A 1 90 ? -12.209 -4.671 17.521 1.00 95.88 90 ASP A C 1
ATOM 682 O O . ASP A 1 90 ? -12.650 -3.836 18.313 1.00 95.88 90 ASP A O 1
ATOM 686 N N . GLY A 1 91 ? -11.010 -5.243 17.679 1.00 94.00 91 GLY A N 1
ATOM 687 C CA . GLY A 1 91 ? -10.096 -4.973 18.782 1.00 94.00 91 GLY A CA 1
ATOM 688 C C . GLY A 1 91 ? -9.488 -3.571 18.747 1.00 94.00 91 GLY A C 1
ATOM 689 O O . GLY A 1 91 ? -9.657 -2.793 17.804 1.00 94.00 91 GLY A O 1
ATOM 690 N N . SER A 1 92 ? -8.723 -3.244 19.786 1.00 92.38 92 SER A N 1
ATOM 691 C CA . SER A 1 92 ? -8.118 -1.914 19.902 1.00 92.38 92 SER A CA 1
ATOM 692 C C . SER A 1 92 ? -7.046 -1.688 18.829 1.00 92.38 92 SER A C 1
ATOM 694 O O . SER A 1 92 ? -6.094 -2.466 18.694 1.00 92.38 92 SER A O 1
ATOM 696 N N . CYS A 1 93 ? -7.150 -0.569 18.112 1.00 93.00 93 CYS A N 1
ATOM 697 C CA . CYS A 1 93 ? -6.149 -0.100 17.157 1.00 93.00 93 CYS A CA 1
ATOM 698 C C . CYS A 1 93 ? -5.906 1.409 17.298 1.00 93.00 93 CYS A C 1
ATOM 700 O O . CYS A 1 93 ? -6.790 2.165 17.706 1.00 93.00 93 CYS A O 1
ATOM 702 N N . GLY A 1 94 ? -4.691 1.848 16.96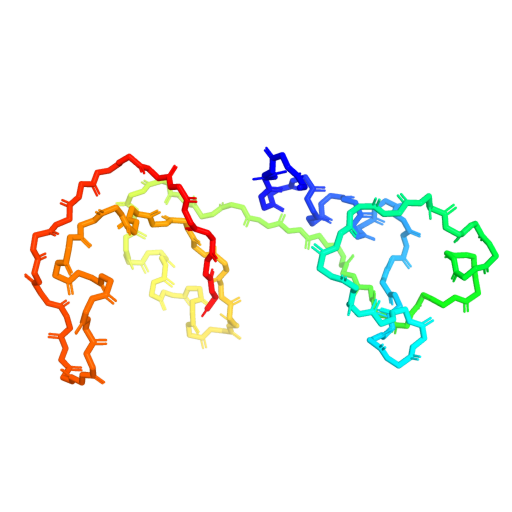9 1.00 94.31 94 GLY A N 1
ATOM 703 C CA . GLY A 1 94 ? -4.338 3.261 16.889 1.00 94.31 94 GLY A CA 1
ATOM 704 C C . GLY A 1 94 ? -4.403 3.794 15.458 1.00 94.31 94 GLY A C 1
ATOM 705 O O . GLY A 1 94 ? -4.886 3.141 14.536 1.00 94.31 94 GLY A O 1
ATOM 706 N N . THR A 1 95 ? -3.877 5.001 15.272 1.00 95.56 95 THR A N 1
ATOM 707 C CA . THR A 1 95 ? -3.695 5.640 13.958 1.00 95.56 95 THR A CA 1
ATOM 708 C C . THR A 1 95 ? -2.215 5.837 13.621 1.00 95.56 95 THR A C 1
ATOM 710 O O . THR A 1 95 ? -1.872 6.604 12.721 1.00 95.56 95 THR A O 1
ATOM 713 N N . ASN A 1 96 ? -1.315 5.131 14.318 1.00 96.00 96 ASN A N 1
ATOM 714 C CA . ASN A 1 96 ? 0.121 5.141 14.037 1.00 96.00 96 ASN A CA 1
ATOM 715 C C . ASN A 1 96 ? 0.422 4.210 12.857 1.00 96.00 96 ASN A C 1
ATOM 717 O O . ASN A 1 96 ? 0.968 3.119 13.023 1.00 96.00 96 ASN A O 1
ATOM 721 N N . LEU A 1 97 ? 0.020 4.650 11.665 1.00 96.00 97 LEU A N 1
ATOM 722 C CA . LEU A 1 97 ? 0.061 3.870 10.432 1.00 96.00 97 LEU A CA 1
ATOM 723 C C . LEU A 1 97 ? 1.479 3.355 10.142 1.00 96.00 97 LEU A C 1
ATOM 725 O O . LEU A 1 97 ? 2.415 4.139 9.971 1.00 96.00 97 LEU A O 1
ATOM 729 N N . ASN A 1 98 ? 1.636 2.033 10.089 1.00 95.88 98 ASN A N 1
ATOM 730 C CA . ASN A 1 98 ? 2.944 1.371 10.010 1.00 95.88 98 ASN A CA 1
ATOM 731 C C . ASN A 1 98 ? 2.965 0.138 9.094 1.00 95.88 98 ASN A C 1
ATOM 733 O O . ASN A 1 98 ? 4.046 -0.391 8.822 1.00 95.88 98 ASN A O 1
ATOM 737 N N . HIS A 1 99 ? 1.810 -0.295 8.585 1.00 97.38 99 HIS A N 1
ATOM 738 C CA . HIS A 1 99 ? 1.697 -1.508 7.786 1.00 97.38 99 HIS A CA 1
ATOM 739 C C . HIS A 1 99 ? 0.794 -1.295 6.569 1.00 97.38 99 HIS A C 1
ATOM 741 O O . HIS A 1 99 ? -0.322 -0.802 6.706 1.00 97.38 99 HIS A O 1
ATOM 747 N N . GLY A 1 100 ? 1.288 -1.638 5.376 1.00 97.00 100 GLY A N 1
ATOM 748 C CA . GLY A 1 100 ? 0.523 -1.576 4.128 1.00 97.00 100 GLY A CA 1
ATOM 749 C C . GLY A 1 100 ? -0.127 -2.921 3.809 1.00 97.00 100 GLY A C 1
ATOM 750 O O . GLY A 1 100 ? 0.552 -3.944 3.866 1.00 97.00 100 GLY A O 1
ATOM 751 N N . VAL A 1 101 ? -1.412 -2.905 3.460 1.00 97.25 101 VAL A N 1
ATOM 752 C CA . VAL A 1 101 ? -2.240 -4.081 3.136 1.00 97.25 101 VAL A CA 1
ATOM 753 C C . VAL A 1 101 ? -3.067 -3.819 1.875 1.00 97.25 101 VAL A C 1
ATOM 755 O O . VAL A 1 101 ? -3.162 -2.672 1.438 1.00 97.25 101 VAL A O 1
ATOM 758 N N . VAL A 1 102 ? -3.661 -4.862 1.291 1.00 93.69 102 VAL A N 1
ATOM 759 C CA . VAL A 1 102 ? -4.558 -4.778 0.126 1.00 93.69 102 VAL A CA 1
ATOM 760 C C . VAL A 1 102 ? -5.795 -5.639 0.336 1.00 93.69 102 VAL A C 1
ATOM 762 O O . VAL A 1 102 ? -5.660 -6.660 1.050 1.00 93.69 102 VAL A O 1
#

InterPro domains:
  IPR000668 Peptidase C1A, papain C-terminal [PF00112] (1-101)
  IPR013128 Peptidase C1A [PTHR12411] (1-102)
  IPR038765 Papain-like cysteine peptidase superfamily [SSF54001] (1-102)

Sequence (102 aa):
CGGGKVETAYKFIVNNGGLGTNNDYPYEAVNGVCDGHLKENNKNVMIDGYENLPANDELALRKAVAHQPVTAVIDSSSREFQLYESGVFDGSCGTNLNHGVV

pLDDT: mean 94.66, std 4.13, range [77.38, 98.38]

Radius of gyration: 16.74 Å; Cα contacts (8 Å, |Δi|>4): 100; chains: 1; bounding box: 39×27×41 Å

Solvent-accessible surface area (backbone atoms only — not comparable to full-atom values): 6815 Å² total; per-residue (Å²): 113,96,74,86,54,71,68,60,52,53,52,44,31,44,75,66,56,21,39,53,50,60,88,80,56,64,89,76,94,61,78,76,79,87,59,63,70,55,60,75,73,34,51,77,47,71,54,97,72,86,82,82,75,70,85,95,39,66,69,61,48,55,58,48,51,74,77,41,91,56,80,46,72,39,35,66,81,35,68,64,61,73,66,61,85,82,88,79,93,80,70,79,70,67,83,69,62,75,40,79,49,108

Mean predicted aligned error: 3.5 Å

Nearest PDB structures (foldseek):
  8r78-assembly1_A  TM=9.639E-01  e=4.297E-07  Ficus carica
  5a24-assembly1_A  TM=9.442E-01  e=2.255E-06  Dionaea muscipula
  6h8t-assembly1_A  TM=9.532E-01  e=7.637E-05  Carica papaya
  1ppp-assembly1_A  TM=9.556E-01  e=3.040E-04  Carica papaya
  1stf-assembly1_E  TM=9.012E-01  e=1.633E-04  Carica papaya

Foldseek 3Di:
DPDDDPQVVQVCQAVLLADADCVLPPDDVDDDDDDPVSSVPGRPDGDNGDDDFDPPDVVSVVVVVVPHDDKDFFACPDPCNVPDDDDDDPDDGDRPGDDIDD

Organism: Noccaea caerulescens (NCBI:txid107243)